Protein AF-A0A2T8HS91-F1 (afdb_monomer_lite)

Foldseek 3Di:
DVLLVLCVLLLVLLLVLLLCLQLVLCCVVQHFPSLPGPVSCVLVDDVLNVQSVVQVVVCCVPPVDDGSVSSSVSRDSVSSLCCLDPSNCVPGCVVVCVSFVQQPPPQDSVNLNVLSVLQVVSVVCSVVVHDCPPDPSVVNVVSSLNNSCRSPVPSSVVCVVVRCNVVVVVPDDDPDD

Sequence (177 aa):
MRVSAAFYPLLATTEVVLRNAVSDKIRAKHGKTWWENDAFHSVVGGKAKGMVLRARNKRAQEKGQVSHGCMVAELTFGFWANMLLAKYERHYWTPLVDAFPDIPASVTYLDLSAKCDRVTSLRNRIFHHEPMFKRNITKDYSDTLALVSWLSPDAALWIKPRLQIMAILRQRPRHHS

Organism: NCBI:txid2172121

pLDDT: mean 92.07, std 8.71, range [38.09, 98.0]

Structure (mmCIF, N/CA/C/O backbone):
data_AF-A0A2T8HS91-F1
#
_entry.id   AF-A0A2T8HS91-F1
#
loop_
_atom_site.group_PDB
_atom_site.id
_atom_site.type_symbol
_atom_site.label_atom_id
_atom_site.label_alt_id
_atom_site.label_comp_id
_atom_site.label_asym_id
_atom_site.label_entity_id
_atom_site.label_seq_id
_atom_site.pdbx_PDB_ins_code
_atom_site.Cartn_x
_atom_site.Cartn_y
_atom_site.Cartn_z
_atom_site.occupancy
_atom_site.B_iso_or_equiv
_atom_site.auth_seq_id
_atom_site.auth_comp_id
_atom_site.auth_asym_id
_atom_site.auth_atom_id
_atom_site.pdbx_PDB_model_num
ATOM 1 N N . MET A 1 1 ? 13.127 14.044 -16.446 1.00 65.94 1 MET A N 1
ATOM 2 C CA . MET A 1 1 ? 11.684 14.288 -16.220 1.00 65.94 1 MET A CA 1
ATOM 3 C C . MET A 1 1 ? 10.766 13.279 -16.921 1.00 65.94 1 MET A C 1
ATOM 5 O O . MET A 1 1 ? 9.964 12.681 -16.220 1.00 65.94 1 MET A O 1
ATOM 9 N N . ARG A 1 2 ? 10.899 12.997 -18.234 1.00 84.25 2 ARG A N 1
ATOM 10 C CA . ARG A 1 2 ? 9.992 12.062 -18.957 1.00 84.25 2 ARG A CA 1
ATOM 11 C C . ARG A 1 2 ? 9.875 10.654 -18.344 1.00 84.25 2 ARG A C 1
ATOM 13 O O . ARG A 1 2 ? 8.772 10.137 -18.242 1.00 84.25 2 ARG A O 1
ATOM 20 N N . VAL A 1 3 ? 10.985 10.054 -17.896 1.00 86.31 3 VAL A N 1
ATOM 21 C CA . VAL A 1 3 ? 10.964 8.724 -17.245 1.00 86.31 3 VAL A CA 1
ATOM 22 C C . VAL A 1 3 ? 10.186 8.760 -15.929 1.00 86.31 3 VAL A C 1
ATOM 24 O O . VAL A 1 3 ? 9.310 7.929 -15.740 1.00 86.31 3 VAL A O 1
ATOM 27 N N . SER A 1 4 ? 10.452 9.733 -15.051 1.00 90.06 4 SER A N 1
ATOM 28 C CA . SER A 1 4 ? 9.731 9.883 -13.779 1.00 90.06 4 SER A CA 1
ATOM 29 C C . SER A 1 4 ? 8.225 10.039 -14.000 1.00 90.06 4 SER A C 1
ATOM 31 O O . SER A 1 4 ? 7.438 9.377 -13.334 1.00 90.06 4 SER A O 1
ATOM 33 N N . ALA A 1 5 ? 7.830 10.844 -14.993 1.00 91.56 5 ALA A N 1
ATOM 34 C CA . ALA A 1 5 ? 6.425 11.050 -15.326 1.00 91.56 5 ALA A CA 1
ATOM 35 C C . ALA A 1 5 ? 5.721 9.762 -15.792 1.00 91.56 5 ALA A C 1
ATOM 37 O O . ALA A 1 5 ? 4.566 9.520 -15.452 1.00 91.56 5 ALA A O 1
ATOM 38 N N . ALA A 1 6 ? 6.432 8.894 -16.515 1.00 93.75 6 ALA A N 1
ATOM 39 C CA . ALA A 1 6 ? 5.885 7.633 -17.009 1.00 93.75 6 ALA A CA 1
ATOM 40 C C . ALA A 1 6 ? 5.532 6.630 -15.894 1.00 93.75 6 ALA A C 1
ATOM 42 O O . ALA A 1 6 ? 4.748 5.713 -16.133 1.00 93.75 6 ALA A O 1
ATOM 43 N N . PHE A 1 7 ? 6.087 6.795 -14.688 1.00 95.81 7 PHE A N 1
ATOM 44 C CA . PHE A 1 7 ? 5.774 5.949 -13.534 1.00 95.81 7 PHE A CA 1
ATOM 45 C C . PHE A 1 7 ? 4.493 6.350 -12.805 1.00 95.81 7 PHE A C 1
ATOM 47 O O . PHE A 1 7 ? 3.959 5.513 -12.080 1.00 95.81 7 PHE A O 1
ATOM 54 N N . TYR A 1 8 ? 3.976 7.573 -12.979 1.00 95.38 8 TYR A N 1
ATOM 55 C CA . TYR A 1 8 ? 2.810 8.033 -12.214 1.00 95.38 8 TYR A CA 1
ATOM 56 C C . TYR A 1 8 ? 1.598 7.095 -12.312 1.00 95.38 8 TYR A C 1
ATOM 58 O O . TYR A 1 8 ? 1.071 6.747 -11.257 1.00 95.38 8 TYR A O 1
ATOM 66 N N . PRO A 1 9 ? 1.182 6.602 -13.497 1.00 96.69 9 PRO A N 1
ATOM 67 C CA . PRO A 1 9 ? 0.040 5.690 -13.581 1.00 96.69 9 PRO A CA 1
ATOM 68 C C . PRO A 1 9 ? 0.275 4.373 -12.828 1.00 96.69 9 PRO A C 1
ATOM 70 O O . PRO A 1 9 ? -0.623 3.864 -12.157 1.00 96.69 9 PRO A O 1
ATOM 73 N N . LEU A 1 10 ? 1.498 3.837 -12.897 1.00 97.44 10 LEU A N 1
ATOM 74 C CA . LEU A 1 10 ? 1.861 2.596 -12.217 1.00 97.44 10 LEU A CA 1
ATOM 75 C C . LEU A 1 10 ? 1.909 2.781 -10.694 1.00 97.44 10 LEU A C 1
ATOM 77 O O . LEU A 1 10 ? 1.371 1.954 -9.961 1.00 97.44 10 LEU A O 1
ATOM 81 N N . LEU A 1 11 ? 2.503 3.875 -10.214 1.00 96.88 11 LEU A N 1
ATOM 82 C CA . LEU A 1 11 ? 2.575 4.190 -8.786 1.00 96.88 11 LEU A CA 1
ATOM 83 C C . LEU A 1 11 ? 1.196 4.499 -8.199 1.00 96.88 11 LEU A C 1
ATOM 85 O O . LEU A 1 11 ? 0.888 4.014 -7.116 1.00 96.88 11 LEU A O 1
ATOM 89 N N . ALA A 1 12 ? 0.350 5.235 -8.925 1.00 96.00 12 ALA A N 1
ATOM 90 C CA . ALA A 1 12 ? -1.023 5.505 -8.508 1.00 96.00 12 ALA A CA 1
ATOM 91 C C . ALA A 1 12 ? -1.841 4.209 -8.402 1.00 96.00 12 ALA A C 1
ATOM 93 O O . ALA A 1 12 ? -2.513 3.984 -7.398 1.00 96.00 12 ALA A O 1
ATOM 94 N N . THR A 1 13 ? -1.718 3.317 -9.392 1.00 97.56 13 THR A N 1
ATOM 95 C CA . THR A 1 13 ? -2.348 1.986 -9.344 1.00 97.56 13 THR A CA 1
ATOM 96 C C . THR A 1 13 ? -1.842 1.191 -8.142 1.00 97.56 13 THR A C 1
ATOM 98 O O . THR A 1 13 ? -2.644 0.652 -7.386 1.00 97.56 13 THR A O 1
ATOM 101 N N . THR A 1 14 ? -0.523 1.180 -7.922 1.00 97.12 14 THR A N 1
ATOM 102 C CA . THR A 1 14 ? 0.107 0.488 -6.785 1.00 97.12 14 THR A CA 1
ATOM 103 C C . THR A 1 14 ? -0.423 0.994 -5.447 1.00 97.12 14 THR A C 1
ATOM 105 O O . THR A 1 14 ? -0.718 0.205 -4.556 1.00 97.12 14 THR A O 1
ATOM 108 N N . GLU A 1 15 ? -0.571 2.308 -5.305 1.00 96.44 15 GLU A N 1
ATOM 109 C CA . GLU A 1 15 ? -1.087 2.934 -4.094 1.00 96.44 15 GLU A CA 1
ATOM 110 C C . GLU A 1 15 ? -2.530 2.515 -3.805 1.00 96.44 15 GLU A C 1
ATOM 112 O O . GLU A 1 15 ? -2.832 2.164 -2.666 1.00 96.44 15 GLU A O 1
ATOM 117 N N . VAL A 1 16 ? -3.395 2.479 -4.822 1.00 96.50 16 VAL A N 1
ATOM 118 C CA . VAL A 1 16 ? -4.794 2.047 -4.675 1.00 96.50 16 VAL A CA 1
ATOM 119 C C . VAL A 1 16 ? -4.887 0.571 -4.290 1.00 96.50 16 VAL A C 1
ATOM 121 O O . VAL A 1 16 ? -5.563 0.241 -3.315 1.00 96.50 16 VAL A O 1
ATOM 124 N N . VAL A 1 17 ? -4.195 -0.320 -5.008 1.00 96.50 17 VAL A N 1
ATOM 125 C CA . VAL A 1 17 ? -4.286 -1.767 -4.737 1.00 96.50 17 VAL A CA 1
ATOM 126 C C . VAL A 1 17 ? -3.694 -2.126 -3.376 1.00 96.50 17 VAL A C 1
ATOM 128 O O . VAL A 1 17 ? -4.284 -2.918 -2.649 1.00 96.50 17 VAL A O 1
ATOM 131 N N . LEU A 1 18 ? -2.586 -1.487 -2.979 1.00 95.94 18 LEU A N 1
ATOM 132 C CA . LEU A 1 18 ? -1.966 -1.689 -1.669 1.00 95.94 18 LEU A CA 1
ATOM 133 C C . LEU A 1 18 ? -2.893 -1.248 -0.536 1.00 95.94 18 LEU A C 1
ATOM 135 O O . LEU A 1 18 ? -3.102 -1.989 0.423 1.00 95.94 18 LEU A O 1
ATOM 139 N N . ARG A 1 19 ? -3.453 -0.040 -0.655 1.00 97.00 19 ARG A N 1
ATOM 140 C CA . ARG A 1 19 ? -4.410 0.523 0.301 1.00 97.00 19 ARG A CA 1
ATOM 141 C C . ARG A 1 19 ? -5.593 -0.413 0.508 1.00 97.00 19 ARG A C 1
ATOM 143 O O . ARG A 1 19 ? -5.892 -0.761 1.647 1.00 97.00 19 ARG A O 1
ATOM 150 N N . ASN A 1 20 ? -6.214 -0.856 -0.582 1.00 95.69 20 ASN A N 1
ATOM 151 C CA . ASN A 1 20 ? -7.377 -1.733 -0.528 1.00 95.69 20 ASN A CA 1
ATOM 152 C C . ASN A 1 20 ? -7.020 -3.083 0.098 1.00 95.69 20 ASN A C 1
ATOM 154 O O . ASN A 1 20 ? -7.586 -3.414 1.137 1.00 95.69 20 ASN A O 1
ATOM 158 N N . ALA A 1 21 ? -6.008 -3.781 -0.427 1.00 94.62 21 ALA A N 1
ATOM 159 C CA . ALA A 1 21 ? -5.609 -5.102 0.058 1.00 94.62 21 ALA A CA 1
ATOM 160 C C . ALA A 1 21 ? -5.285 -5.103 1.561 1.00 94.62 21 ALA A C 1
ATOM 162 O O . ALA A 1 21 ? -5.772 -5.946 2.316 1.00 94.62 21 ALA A O 1
ATOM 163 N N . VAL A 1 22 ? -4.514 -4.113 2.026 1.00 95.94 22 VAL A N 1
ATOM 164 C CA . VAL A 1 22 ? -4.171 -4.003 3.448 1.00 95.94 22 VAL A CA 1
ATOM 165 C C . VAL A 1 22 ? -5.399 -3.648 4.286 1.00 95.94 22 VAL A C 1
ATOM 167 O O . VAL A 1 22 ? -5.639 -4.249 5.336 1.00 95.94 22 VAL A O 1
ATOM 170 N N . SER A 1 23 ? -6.188 -2.670 3.840 1.00 96.94 23 SER A N 1
ATOM 171 C CA . SER A 1 23 ? -7.350 -2.199 4.591 1.00 96.94 23 SER A CA 1
ATOM 172 C C . SER A 1 23 ? -8.458 -3.244 4.705 1.00 96.94 23 SER A C 1
ATOM 174 O O . SER A 1 23 ? -9.104 -3.314 5.751 1.00 96.94 23 SER A O 1
ATOM 176 N N . ASP A 1 24 ? -8.649 -4.086 3.690 1.00 95.25 24 ASP A N 1
ATOM 177 C CA . ASP A 1 24 ? -9.632 -5.163 3.706 1.00 95.25 24 ASP A CA 1
ATOM 178 C C . ASP A 1 24 ? -9.262 -6.221 4.747 1.00 95.25 24 ASP A C 1
ATOM 180 O O . ASP A 1 24 ? -10.127 -6.645 5.515 1.00 95.25 24 ASP A O 1
ATOM 184 N N . LYS A 1 25 ? -7.975 -6.575 4.867 1.00 95.50 25 LYS A N 1
ATOM 185 C CA . LYS A 1 25 ? -7.497 -7.503 5.906 1.00 95.50 25 LYS A CA 1
ATOM 186 C C . LYS A 1 25 ? -7.624 -6.919 7.311 1.00 95.50 25 LYS A C 1
ATOM 188 O O . LYS A 1 25 ? -8.080 -7.609 8.224 1.00 95.50 25 LYS A O 1
ATOM 193 N N . ILE A 1 26 ? -7.306 -5.636 7.489 1.00 96.94 26 ILE A N 1
ATOM 194 C CA . ILE A 1 26 ? -7.521 -4.938 8.767 1.00 96.94 26 ILE A CA 1
ATOM 195 C C . ILE A 1 26 ? -9.015 -4.907 9.116 1.00 96.94 26 ILE A C 1
ATOM 197 O O . ILE A 1 26 ? -9.381 -5.239 10.242 1.00 96.94 26 ILE A O 1
ATOM 201 N N . ARG A 1 27 ? -9.886 -4.557 8.160 1.00 97.25 27 ARG A N 1
ATOM 202 C CA . ARG A 1 27 ? -11.344 -4.500 8.354 1.00 97.25 27 ARG A CA 1
ATOM 203 C C . ARG A 1 27 ? -11.932 -5.874 8.664 1.00 97.25 27 ARG A C 1
ATOM 205 O O . ARG A 1 27 ? -12.800 -5.968 9.524 1.00 97.25 27 ARG A O 1
ATOM 212 N N . ALA A 1 28 ? -11.471 -6.924 7.989 1.00 95.75 28 ALA A N 1
ATOM 213 C CA . ALA A 1 28 ? -11.925 -8.290 8.234 1.00 95.75 28 ALA A CA 1
ATOM 214 C C . ALA A 1 28 ? -11.607 -8.745 9.667 1.00 95.75 28 ALA A C 1
ATOM 216 O O . ALA A 1 28 ? -12.443 -9.374 10.307 1.00 95.75 28 ALA A O 1
ATOM 217 N N . LYS A 1 29 ? -10.429 -8.380 10.189 1.00 96.31 29 LYS A N 1
ATOM 218 C CA . LYS A 1 29 ? -9.993 -8.766 11.537 1.00 96.31 29 LYS A CA 1
ATOM 219 C C . LYS A 1 29 ? -10.575 -7.896 12.655 1.00 96.31 29 LYS A C 1
ATOM 221 O O . LYS A 1 29 ? -10.899 -8.412 13.717 1.00 96.31 29 LYS A O 1
ATOM 226 N N . HIS A 1 30 ? -10.677 -6.586 12.435 1.00 97.62 30 HIS A N 1
ATOM 227 C CA . HIS A 1 30 ? -10.983 -5.604 13.489 1.00 97.62 30 HIS A CA 1
ATOM 228 C C . HIS A 1 30 ? -12.359 -4.944 13.353 1.00 97.62 30 HIS A C 1
ATOM 230 O O . HIS A 1 30 ? -12.739 -4.120 14.186 1.00 97.62 30 HIS A O 1
ATOM 236 N N . GLY A 1 31 ? -13.116 -5.305 12.317 1.00 97.19 31 GLY A N 1
ATOM 237 C CA . GLY A 1 31 ? -14.470 -4.826 12.072 1.00 97.19 31 GLY A CA 1
ATOM 238 C C . GLY A 1 31 ? -14.554 -3.576 11.192 1.00 97.19 31 GLY A C 1
ATOM 239 O O . GLY A 1 31 ? -13.563 -3.004 10.729 1.00 97.19 31 GLY A O 1
ATOM 240 N N . LYS A 1 32 ? -15.797 -3.144 10.940 1.00 95.75 32 LYS A N 1
ATOM 241 C CA . LYS A 1 32 ? -16.121 -2.040 10.015 1.00 95.75 32 LYS A CA 1
ATOM 242 C C . LYS A 1 32 ? -15.504 -0.703 10.437 1.00 95.75 32 LYS A C 1
ATOM 244 O O . LYS A 1 32 ? -15.130 0.071 9.562 1.00 95.75 32 LYS A O 1
ATOM 249 N N . THR A 1 33 ? -15.363 -0.478 11.742 1.00 96.12 33 THR A N 1
ATOM 250 C CA . THR A 1 33 ? -14.805 0.728 12.374 1.00 96.12 33 THR A CA 1
ATOM 251 C C . THR A 1 33 ? -13.429 0.460 12.988 1.00 96.12 33 THR A C 1
ATOM 253 O O . THR A 1 33 ? -13.110 0.937 14.071 1.00 96.12 33 THR A O 1
ATOM 256 N N . TRP A 1 34 ? -12.579 -0.309 12.298 1.00 97.62 34 TRP A N 1
ATOM 257 C CA . TRP A 1 34 ? -11.243 -0.714 12.769 1.00 97.62 34 TRP A CA 1
ATOM 258 C C . TRP A 1 34 ? -10.367 0.434 13.310 1.00 97.62 34 TRP A C 1
ATOM 260 O O . TRP A 1 34 ? -9.490 0.208 14.137 1.00 97.62 34 TRP A O 1
ATOM 270 N N . TRP A 1 35 ? -10.595 1.674 12.873 1.00 96.81 35 TRP A N 1
ATOM 271 C CA . TRP A 1 35 ? -9.884 2.861 13.355 1.00 96.81 35 TRP A CA 1
ATOM 272 C C . TRP A 1 35 ? -10.207 3.241 14.807 1.00 96.81 35 TRP A C 1
ATOM 274 O O . TRP A 1 35 ? -9.450 3.999 15.408 1.00 96.81 35 TRP A O 1
ATOM 284 N N . GLU A 1 36 ? -11.295 2.717 15.366 1.00 95.94 36 GLU A N 1
ATOM 285 C CA . GLU A 1 36 ? -11.727 2.850 16.764 1.00 95.94 36 GLU A CA 1
ATOM 286 C C . GLU A 1 36 ? -11.473 1.563 17.573 1.00 95.94 36 GLU A C 1
ATOM 288 O O . GLU A 1 36 ? -11.789 1.512 18.755 1.00 95.94 36 GLU A O 1
ATOM 293 N N . ASN A 1 37 ? -10.887 0.526 16.967 1.00 98.00 37 ASN A N 1
ATOM 294 C CA . ASN A 1 37 ? -10.677 -0.764 17.618 1.00 98.00 37 ASN A CA 1
ATOM 295 C C . ASN A 1 37 ? -9.388 -0.778 18.470 1.00 98.00 37 ASN A C 1
ATOM 297 O O . ASN A 1 37 ? -8.284 -0.577 17.954 1.00 98.00 37 ASN A O 1
ATOM 301 N N . ASP A 1 38 ? -9.515 -1.088 19.763 1.00 97.38 38 ASP A N 1
ATOM 302 C CA . ASP A 1 38 ? -8.383 -1.122 20.699 1.00 97.38 38 ASP A CA 1
ATOM 303 C C . ASP A 1 38 ? -7.366 -2.233 20.398 1.00 97.38 38 ASP A C 1
ATOM 305 O O . ASP A 1 38 ? -6.158 -2.024 20.543 1.00 97.38 38 ASP A O 1
ATOM 309 N N . ALA A 1 39 ? -7.813 -3.399 19.921 1.00 97.25 39 ALA A N 1
ATOM 310 C CA . ALA A 1 39 ? -6.912 -4.479 19.521 1.00 97.25 39 ALA A CA 1
ATOM 311 C C . ALA A 1 39 ? -6.071 -4.068 18.303 1.00 97.25 39 ALA A C 1
ATOM 313 O O . ALA A 1 39 ? -4.863 -4.316 18.269 1.00 97.25 39 ALA A O 1
ATOM 314 N N . PHE A 1 40 ? -6.670 -3.370 17.334 1.00 97.62 40 PHE A N 1
ATOM 315 C CA . PHE A 1 40 ? -5.930 -2.770 16.226 1.00 97.62 40 PHE A CA 1
ATOM 316 C C . PHE A 1 40 ? -4.901 -1.751 16.730 1.00 97.62 40 PHE A C 1
ATOM 318 O O . PHE A 1 40 ? -3.731 -1.819 16.346 1.00 97.62 40 PHE A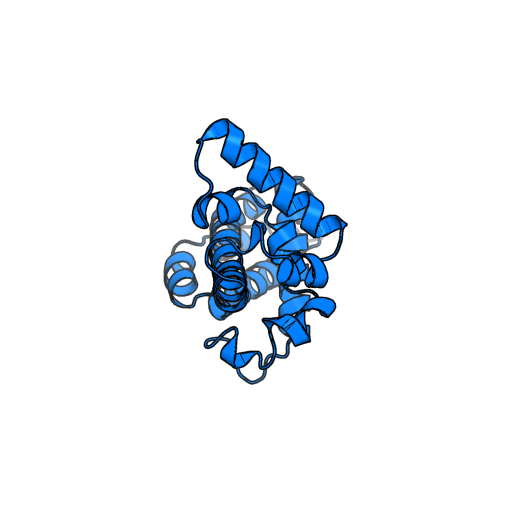 O 1
ATOM 325 N N . HIS A 1 41 ? -5.304 -0.837 17.619 1.00 97.50 41 HIS A N 1
ATOM 326 C CA . HIS A 1 41 ? -4.414 0.174 18.204 1.00 97.50 41 HIS A CA 1
ATOM 327 C C . HIS A 1 41 ? -3.227 -0.433 18.948 1.00 97.50 41 HIS A C 1
ATOM 329 O O . HIS A 1 41 ? -2.109 0.068 18.807 1.00 97.50 41 HIS A O 1
ATOM 335 N N . SER A 1 42 ? -3.467 -1.504 19.703 1.00 96.38 42 SER A N 1
ATOM 336 C CA . SER A 1 42 ? -2.433 -2.249 20.420 1.00 96.38 42 SER A CA 1
ATOM 337 C C . SER A 1 42 ? -1.400 -2.832 19.453 1.00 96.38 42 SER A C 1
ATOM 339 O O . SER A 1 42 ? -0.200 -2.622 19.624 1.00 96.38 42 SER A O 1
ATOM 341 N N . VAL A 1 43 ? -1.857 -3.452 18.357 1.00 95.88 43 VAL A N 1
ATOM 342 C CA . VAL A 1 43 ? -0.968 -4.023 17.332 1.00 95.88 43 VAL A CA 1
ATOM 343 C C . VAL A 1 43 ? -0.137 -2.946 16.631 1.00 95.88 43 VAL A C 1
ATOM 345 O O . VAL A 1 43 ? 1.057 -3.136 16.402 1.00 95.88 43 VAL A O 1
ATOM 348 N N . VAL A 1 44 ? -0.736 -1.812 16.249 1.00 95.31 44 VAL A N 1
ATOM 349 C CA . VAL A 1 44 ? -0.020 -0.804 15.446 1.00 95.31 44 VAL A CA 1
ATOM 350 C C . VAL A 1 44 ? 0.881 0.122 16.267 1.00 95.31 44 VAL A C 1
ATOM 352 O O . VAL A 1 44 ? 1.836 0.681 15.717 1.00 95.31 44 VAL A O 1
ATOM 355 N N . GLY A 1 45 ? 0.619 0.253 17.569 1.00 95.12 45 GLY A N 1
ATOM 356 C CA . GLY A 1 45 ? 1.381 1.081 18.498 1.00 95.12 45 GLY A CA 1
ATOM 357 C C . GLY A 1 45 ? 1.098 2.584 18.373 1.00 95.12 45 GLY A C 1
ATOM 358 O O . GLY A 1 45 ? 0.450 3.061 17.437 1.00 95.12 45 GLY A O 1
ATOM 359 N N . GLY A 1 46 ? 1.619 3.363 19.329 1.00 95.69 46 GLY A N 1
ATOM 360 C CA . GLY A 1 46 ? 1.238 4.768 19.540 1.00 95.69 46 GLY A CA 1
ATOM 361 C C . GLY A 1 46 ? 1.396 5.680 18.317 1.00 95.69 46 GLY A C 1
ATOM 362 O O . GLY A 1 46 ? 0.490 6.451 18.001 1.00 95.69 46 GLY A O 1
ATOM 363 N N . LYS A 1 47 ? 2.503 5.559 17.569 1.00 94.94 47 LYS A N 1
ATOM 364 C CA . LYS A 1 47 ? 2.747 6.391 16.374 1.00 94.94 47 LYS A CA 1
ATOM 365 C C . LYS A 1 47 ? 1.695 6.154 15.286 1.00 94.94 47 LYS A C 1
ATOM 367 O O . LYS A 1 47 ? 1.168 7.111 14.721 1.00 94.94 47 LYS A O 1
ATOM 372 N N . ALA A 1 48 ? 1.385 4.892 14.990 1.00 95.31 48 ALA A N 1
ATOM 373 C CA . ALA A 1 48 ? 0.402 4.541 13.971 1.00 95.31 48 ALA A CA 1
ATOM 374 C C . ALA A 1 48 ? -1.031 4.820 14.437 1.00 95.31 48 ALA A C 1
ATOM 376 O O . ALA A 1 48 ? -1.801 5.402 13.674 1.00 95.31 48 ALA A O 1
ATOM 377 N N . LYS A 1 49 ? -1.346 4.541 15.709 1.00 97.38 49 LYS A N 1
ATOM 378 C CA . LYS A 1 49 ? -2.602 4.957 16.349 1.00 97.38 49 LYS A CA 1
ATOM 379 C C . LYS A 1 49 ? -2.832 6.461 16.187 1.00 97.38 49 LYS A C 1
ATOM 381 O O . LYS A 1 49 ? -3.892 6.872 15.727 1.00 97.38 49 LYS A O 1
ATOM 386 N N . GLY A 1 50 ? -1.827 7.287 16.482 1.00 97.81 50 GLY A N 1
ATOM 387 C CA . GLY A 1 50 ? -1.922 8.741 16.331 1.00 97.81 50 GLY A CA 1
ATOM 388 C C . GLY A 1 50 ? -2.186 9.192 14.890 1.00 97.81 50 GLY A C 1
ATOM 389 O O . GLY A 1 50 ? -2.926 10.148 14.669 1.00 97.81 50 GLY A O 1
ATOM 390 N N . MET A 1 51 ? -1.631 8.505 13.885 1.00 97.94 51 MET A N 1
ATOM 391 C CA . MET A 1 51 ? -1.955 8.778 12.475 1.00 97.94 51 MET A CA 1
ATOM 392 C C . MET A 1 51 ? -3.417 8.449 12.152 1.00 97.94 51 MET A C 1
ATOM 394 O O . MET A 1 51 ? -4.102 9.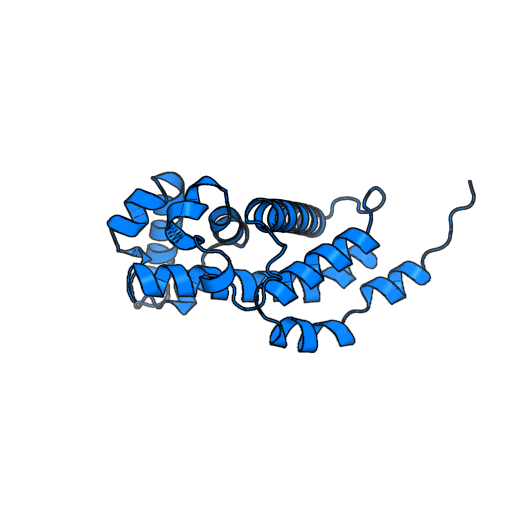264 11.538 1.00 97.94 51 MET A O 1
ATOM 398 N N . VAL A 1 52 ? -3.903 7.299 12.618 1.00 97.88 52 VAL A N 1
ATOM 399 C CA . VAL A 1 52 ? -5.278 6.834 12.391 1.00 97.88 52 VAL A CA 1
ATOM 400 C C . VAL A 1 52 ? -6.297 7.753 13.062 1.00 97.88 52 VAL A C 1
ATOM 402 O O . VAL A 1 52 ? -7.237 8.199 12.410 1.00 97.88 52 VAL A O 1
ATOM 405 N N . LEU A 1 53 ? -6.087 8.117 14.329 1.00 97.62 53 LEU A N 1
ATOM 406 C CA . LEU A 1 53 ? -7.007 8.998 15.052 1.00 97.62 53 LEU A CA 1
ATOM 407 C C . LEU A 1 53 ? -7.041 10.416 14.468 1.00 97.62 53 LEU A C 1
ATOM 409 O O . LEU A 1 53 ? -8.112 11.013 14.378 1.00 97.62 53 LEU A O 1
ATOM 413 N N . ARG A 1 54 ? -5.901 10.945 14.001 1.00 97.38 54 ARG A N 1
ATOM 414 C CA . ARG A 1 54 ? -5.873 12.237 13.293 1.00 97.38 54 ARG A CA 1
ATOM 415 C C . ARG A 1 54 ? -6.658 12.189 11.984 1.00 97.38 54 ARG A C 1
ATOM 417 O O . ARG A 1 54 ? -7.460 13.086 11.742 1.00 97.38 54 ARG A O 1
ATOM 424 N N . ALA A 1 55 ? -6.474 11.137 11.183 1.00 96.62 55 ALA A N 1
ATOM 425 C CA . ALA A 1 55 ? -7.237 10.934 9.951 1.00 96.62 55 ALA A CA 1
ATOM 426 C C . ALA A 1 55 ? -8.748 10.853 10.230 1.00 96.62 55 ALA A C 1
ATOM 428 O O . ALA A 1 55 ? -9.541 11.535 9.582 1.00 96.62 55 ALA A O 1
ATOM 429 N N . ARG A 1 56 ? -9.138 10.089 11.257 1.00 96.44 56 ARG A N 1
ATOM 430 C CA . ARG A 1 56 ? -10.528 9.964 11.711 1.00 96.44 56 ARG A CA 1
ATOM 431 C C . ARG A 1 56 ? -11.112 11.313 12.120 1.00 96.44 56 ARG A C 1
ATOM 433 O O . ARG A 1 56 ? -12.183 11.673 11.644 1.00 96.44 56 ARG A O 1
ATOM 440 N N . ASN A 1 57 ? -10.422 12.065 12.977 1.00 96.00 57 ASN A N 1
ATOM 441 C CA . ASN A 1 57 ? -10.919 13.345 13.487 1.00 96.00 57 ASN A CA 1
ATOM 442 C C . ASN A 1 57 ? -11.072 14.386 12.379 1.00 96.00 57 ASN A C 1
ATOM 444 O O . ASN A 1 57 ? -12.096 15.061 12.324 1.00 96.00 57 ASN A O 1
ATOM 448 N N . LYS A 1 58 ? -10.112 14.452 11.452 1.00 94.38 58 LYS A N 1
ATOM 449 C CA . LYS A 1 58 ? -10.222 15.309 10.269 1.00 94.38 58 LYS A CA 1
ATOM 450 C C . LYS A 1 58 ? -11.461 14.961 9.439 1.00 94.38 58 LYS A C 1
ATOM 452 O O . LYS A 1 58 ? -12.241 15.841 9.095 1.00 94.38 58 LYS A O 1
ATOM 457 N N . ARG A 1 59 ? -11.697 13.673 9.165 1.00 93.50 59 ARG A N 1
ATOM 458 C CA . ARG A 1 59 ? -12.878 13.239 8.398 1.00 93.50 59 ARG A CA 1
ATOM 459 C C . ARG A 1 59 ? -14.196 13.473 9.127 1.00 93.50 59 ARG A C 1
ATOM 461 O O . ARG A 1 59 ? -15.170 13.851 8.481 1.00 93.50 59 ARG A O 1
ATOM 468 N N . ALA A 1 60 ? -14.223 13.298 10.445 1.00 92.62 60 ALA A N 1
ATOM 469 C CA . ALA A 1 60 ? -15.392 13.608 11.259 1.00 92.62 60 ALA A CA 1
ATOM 470 C C . ALA A 1 60 ? -15.749 15.105 11.187 1.00 92.62 60 ALA A C 1
ATOM 472 O O . ALA A 1 60 ? -16.920 15.433 11.030 1.00 92.62 60 ALA A O 1
ATOM 473 N N . GLN A 1 61 ? -14.749 15.994 11.225 1.00 92.19 61 GLN A N 1
ATOM 474 C CA . GLN A 1 61 ? -14.947 17.443 11.094 1.00 92.19 61 GLN A CA 1
ATOM 475 C C . GLN A 1 61 ? -15.423 17.855 9.694 1.00 92.19 61 GLN A C 1
ATOM 477 O O . GLN A 1 61 ? -16.297 18.704 9.576 1.00 92.19 61 GLN A O 1
ATOM 482 N N . GLU A 1 62 ? -14.874 17.255 8.634 1.00 89.50 62 GLU A N 1
ATOM 483 C CA . GLU A 1 62 ? -15.206 17.627 7.250 1.00 89.50 62 GLU A CA 1
ATOM 484 C C . GLU A 1 62 ? -16.565 17.093 6.773 1.00 89.50 62 GLU A C 1
ATOM 486 O O . GLU A 1 62 ? -17.227 17.743 5.967 1.00 89.50 62 GLU A O 1
ATOM 491 N N . LYS A 1 63 ? -16.954 15.878 7.184 1.00 79.44 63 LYS A N 1
ATOM 492 C CA . LYS A 1 63 ? -18.072 15.139 6.562 1.00 79.44 63 LYS A CA 1
ATOM 493 C C . LYS A 1 63 ? -19.131 14.630 7.537 1.00 79.44 63 LYS A C 1
ATOM 495 O O . LYS A 1 63 ? -20.098 14.016 7.094 1.00 79.44 63 LYS A O 1
ATOM 500 N N . GLY A 1 64 ? -18.946 14.800 8.847 1.00 78.81 64 GLY A N 1
ATOM 501 C CA . GLY A 1 64 ? -19.864 14.320 9.891 1.00 78.81 64 GLY A CA 1
ATOM 502 C C . GLY A 1 64 ? -19.908 12.796 10.079 1.00 78.81 64 GLY A C 1
ATOM 503 O O . GLY A 1 64 ? -20.170 12.329 11.183 1.00 78.81 64 GLY A O 1
ATOM 504 N N . GLN A 1 65 ? -19.600 12.003 9.046 1.00 83.88 65 GLN A N 1
ATOM 505 C CA . GLN A 1 65 ? -19.528 10.542 9.109 1.00 83.88 65 GLN A CA 1
ATOM 506 C C . GLN A 1 65 ? -18.195 10.016 8.571 1.00 83.88 65 GLN A C 1
ATOM 508 O O . GLN A 1 65 ? -17.727 10.402 7.496 1.00 83.88 65 GLN A O 1
ATOM 513 N N . VAL A 1 66 ? -17.592 9.086 9.316 1.00 93.88 66 VAL A N 1
ATOM 514 C CA . VAL A 1 66 ? -16.335 8.430 8.944 1.00 93.88 66 VAL A CA 1
ATOM 515 C C . VAL A 1 66 ? -16.645 7.058 8.359 1.00 93.88 66 VAL A C 1
ATOM 517 O O . VAL A 1 66 ? -17.133 6.170 9.052 1.00 93.88 66 VAL A O 1
ATOM 520 N N . SER A 1 67 ? -16.345 6.879 7.072 1.00 94.88 67 SER A N 1
ATOM 521 C CA . SER A 1 67 ? -16.462 5.589 6.392 1.00 94.88 67 SER A CA 1
ATOM 522 C C . SER A 1 67 ? -15.100 4.934 6.181 1.00 94.88 67 SER A C 1
ATOM 524 O O . SER A 1 67 ? -14.063 5.603 6.143 1.00 94.88 67 SER A O 1
ATOM 526 N N . HIS A 1 68 ? -15.108 3.617 5.965 1.00 95.69 68 HIS A N 1
ATOM 527 C CA . HIS A 1 68 ? -13.905 2.856 5.634 1.00 95.69 68 HIS A CA 1
ATOM 528 C C . HIS A 1 68 ? -13.156 3.460 4.438 1.00 95.69 68 HIS A C 1
ATOM 530 O O . HIS A 1 68 ? -11.968 3.745 4.548 1.00 95.69 68 HIS A O 1
ATOM 536 N N . GLY A 1 69 ? -13.857 3.749 3.336 1.00 94.75 69 GLY A N 1
ATOM 537 C CA . GLY A 1 69 ? -13.243 4.368 2.159 1.00 94.75 69 GLY A CA 1
ATOM 538 C C . GLY A 1 69 ? -12.611 5.732 2.457 1.00 94.75 69 GLY A C 1
ATOM 539 O O . GLY A 1 69 ? -11.523 6.023 1.964 1.00 94.75 69 GLY A O 1
ATOM 540 N N . CYS A 1 70 ? -13.228 6.546 3.325 1.00 93.94 70 CYS A N 1
ATOM 541 C CA . CYS A 1 70 ? -12.643 7.827 3.736 1.00 93.94 70 CYS A CA 1
ATOM 542 C C . CYS A 1 70 ? -11.346 7.640 4.531 1.00 93.94 70 CYS A C 1
ATOM 544 O O . CYS A 1 70 ? -10.395 8.388 4.313 1.00 93.94 70 CYS A O 1
ATOM 546 N N . MET A 1 71 ? -11.285 6.641 5.415 1.00 97.19 71 MET A N 1
ATOM 547 C CA . MET A 1 71 ? -10.065 6.317 6.162 1.00 97.19 71 MET A CA 1
ATOM 548 C C . MET A 1 71 ? -8.953 5.804 5.244 1.00 97.19 71 MET A C 1
ATOM 550 O O . MET A 1 71 ? -7.805 6.230 5.368 1.00 97.19 71 MET A O 1
ATOM 554 N N . VAL A 1 72 ? -9.301 4.934 4.292 1.00 96.75 72 VAL A N 1
ATOM 555 C CA . VAL A 1 72 ? -8.371 4.392 3.289 1.00 96.75 72 VAL A CA 1
ATOM 556 C C . VAL A 1 72 ? -7.777 5.493 2.410 1.00 96.75 72 VAL A C 1
ATOM 558 O O . VAL A 1 72 ? -6.573 5.501 2.140 1.00 96.75 72 VAL A O 1
ATOM 561 N N . ALA A 1 73 ? -8.602 6.458 2.003 1.00 94.12 73 ALA A N 1
ATOM 562 C CA . ALA A 1 73 ? -8.167 7.605 1.217 1.00 94.12 73 ALA A CA 1
ATOM 563 C C . ALA A 1 73 ? -7.304 8.590 2.028 1.00 94.12 73 ALA A C 1
ATOM 565 O O . ALA A 1 73 ? -6.313 9.099 1.504 1.00 94.12 73 ALA A O 1
ATOM 566 N N . GLU A 1 74 ? -7.654 8.841 3.295 1.00 95.56 74 GLU A N 1
ATOM 567 C CA . GLU A 1 74 ? -6.980 9.837 4.138 1.00 95.56 74 GLU A CA 1
ATOM 568 C C . GLU A 1 74 ? -5.578 9.415 4.587 1.00 95.56 74 GLU A C 1
ATOM 570 O O . GLU A 1 74 ? -4.673 10.243 4.691 1.00 95.56 74 GLU A O 1
ATOM 575 N N . LEU A 1 75 ? -5.375 8.126 4.851 1.00 97.38 75 LEU A N 1
ATOM 576 C CA . LEU A 1 75 ? -4.075 7.619 5.274 1.00 97.38 75 LEU A CA 1
ATOM 577 C C . LEU A 1 75 ? -3.096 7.566 4.099 1.00 97.38 75 LEU A C 1
ATOM 579 O O . LEU A 1 75 ? -3.444 7.177 2.986 1.00 97.38 75 LEU A O 1
ATOM 583 N N . THR A 1 76 ? -1.850 7.959 4.353 1.00 95.00 76 THR A N 1
ATOM 584 C CA . THR A 1 76 ? -0.826 8.118 3.313 1.00 95.00 76 THR A CA 1
ATOM 585 C C . THR A 1 76 ? -0.327 6.776 2.786 1.00 95.00 76 THR A C 1
ATOM 587 O O . THR A 1 76 ? -0.344 5.777 3.500 1.00 95.00 76 THR A O 1
ATOM 590 N N . PHE A 1 77 ? 0.229 6.754 1.571 1.00 92.38 77 PHE A N 1
ATOM 591 C CA . PHE A 1 77 ? 0.925 5.575 1.040 1.00 92.38 77 PHE A CA 1
ATOM 592 C C . PHE A 1 77 ? 1.923 4.973 2.042 1.00 92.38 77 PHE A C 1
ATOM 594 O O . PHE A 1 77 ? 1.928 3.767 2.257 1.00 92.38 77 PHE A O 1
ATOM 601 N N . GLY A 1 78 ? 2.722 5.816 2.706 1.00 93.25 78 GLY A N 1
ATOM 602 C CA . GLY A 1 78 ? 3.706 5.364 3.690 1.00 93.25 78 GLY A CA 1
ATOM 603 C C . GLY A 1 78 ? 3.083 4.657 4.896 1.00 93.25 78 GLY A C 1
ATOM 604 O O . GLY A 1 78 ? 3.684 3.728 5.423 1.00 93.25 78 GLY A O 1
ATOM 605 N N . PHE A 1 79 ? 1.874 5.041 5.320 1.00 96.25 79 PHE A N 1
ATOM 606 C CA . PHE A 1 79 ? 1.143 4.297 6.349 1.00 96.25 79 PHE A CA 1
ATOM 607 C C . PHE A 1 79 ? 0.839 2.869 5.880 1.00 96.25 79 PHE A C 1
ATOM 609 O O . PHE A 1 79 ? 1.156 1.916 6.586 1.00 96.25 79 PHE A O 1
ATOM 616 N N . TRP A 1 80 ? 0.281 2.725 4.677 1.00 96.75 80 TRP A N 1
ATOM 617 C CA . TRP A 1 80 ? -0.116 1.427 4.126 1.00 96.75 80 TRP A CA 1
ATOM 618 C C . TRP A 1 80 ? 1.081 0.537 3.796 1.00 96.75 80 TRP A C 1
ATOM 620 O O . TRP A 1 80 ? 1.066 -0.644 4.128 1.00 96.75 80 TRP A O 1
ATOM 630 N N . ALA A 1 81 ? 2.153 1.106 3.243 1.00 93.50 81 ALA A N 1
ATOM 631 C CA . ALA A 1 81 ? 3.410 0.398 3.018 1.00 93.50 81 ALA A CA 1
ATOM 632 C C . ALA A 1 81 ? 4.016 -0.110 4.336 1.00 93.50 81 ALA A C 1
ATOM 634 O O . ALA A 1 81 ? 4.431 -1.263 4.420 1.00 93.50 81 ALA A O 1
ATOM 635 N N . ASN A 1 82 ? 3.980 0.702 5.400 1.00 92.69 82 ASN A N 1
ATOM 636 C CA . ASN A 1 82 ? 4.478 0.295 6.715 1.00 92.69 82 ASN A CA 1
ATOM 637 C C . ASN A 1 82 ? 3.700 -0.879 7.324 1.00 92.69 82 ASN A C 1
ATOM 639 O O . ASN A 1 82 ? 4.258 -1.601 8.148 1.00 92.69 82 ASN A O 1
ATOM 643 N N . MET A 1 83 ? 2.434 -1.086 6.949 1.00 95.12 83 MET A N 1
ATOM 644 C CA . MET A 1 83 ? 1.665 -2.241 7.419 1.00 95.12 83 MET A CA 1
ATOM 645 C C . MET A 1 83 ? 2.209 -3.574 6.882 1.00 95.12 83 MET A C 1
ATOM 647 O O . MET A 1 83 ? 1.897 -4.609 7.460 1.00 95.12 83 MET A O 1
ATOM 651 N N . LEU A 1 84 ? 3.069 -3.555 5.856 1.00 90.94 84 LEU A N 1
ATOM 652 C CA . LEU A 1 84 ? 3.788 -4.721 5.326 1.00 90.94 84 LEU A CA 1
ATOM 653 C C . LEU A 1 84 ? 5.186 -4.923 5.947 1.00 90.94 84 LEU A C 1
ATOM 655 O O . LEU A 1 84 ? 5.981 -5.706 5.437 1.00 90.94 84 LEU A O 1
ATOM 659 N N . LEU A 1 85 ? 5.521 -4.242 7.049 1.00 85.62 85 LEU A N 1
ATOM 660 C CA . LEU A 1 85 ? 6.772 -4.489 7.784 1.00 85.62 85 LEU A CA 1
ATOM 661 C C . LEU A 1 85 ? 6.715 -5.802 8.577 1.00 85.62 85 LEU A C 1
ATOM 663 O O . LEU A 1 85 ? 5.661 -6.159 9.096 1.00 85.62 85 LEU A O 1
ATOM 667 N N . ALA A 1 86 ? 7.852 -6.484 8.754 1.00 85.12 86 ALA A N 1
ATOM 668 C CA . ALA A 1 86 ? 7.971 -7.782 9.454 1.00 85.12 86 ALA A CA 1
ATOM 669 C C . ALA A 1 86 ? 7.242 -7.867 10.804 1.00 85.12 86 ALA A C 1
ATOM 671 O O . ALA A 1 86 ? 6.626 -8.879 11.122 1.00 85.12 86 ALA A O 1
ATOM 672 N N . LYS A 1 87 ? 7.203 -6.775 11.573 1.00 88.25 87 LYS A N 1
ATOM 673 C CA . LYS A 1 87 ? 6.471 -6.723 12.850 1.00 88.25 87 LYS A CA 1
ATOM 674 C C . LYS A 1 87 ? 4.962 -7.001 12.740 1.00 88.25 87 LYS A C 1
ATOM 676 O O . LYS A 1 87 ? 4.335 -7.308 13.746 1.00 88.25 87 LYS A O 1
ATOM 681 N N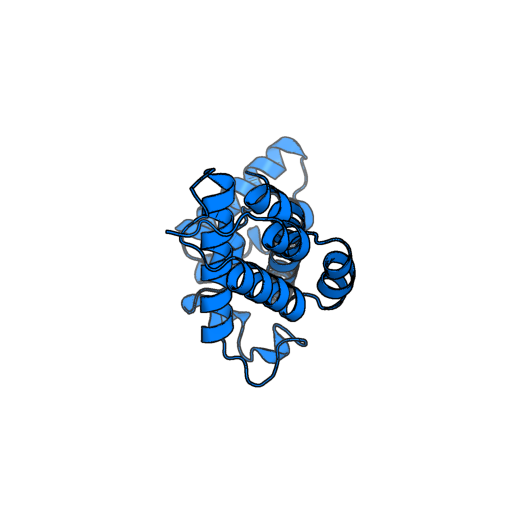 . TYR A 1 88 ? 4.373 -6.878 11.553 1.00 91.75 88 TYR A N 1
ATOM 682 C CA . TYR A 1 88 ? 2.949 -7.110 11.300 1.00 91.75 88 TYR A CA 1
ATOM 683 C C . TYR A 1 88 ? 2.656 -8.475 10.664 1.00 91.75 88 TYR A C 1
ATOM 685 O O . TYR A 1 88 ? 1.493 -8.871 10.606 1.00 91.75 88 TYR A O 1
ATOM 693 N N . GLU A 1 89 ? 3.690 -9.218 10.257 1.00 91.31 89 GLU A N 1
ATOM 694 C CA . GLU A 1 89 ? 3.592 -10.521 9.588 1.00 91.31 89 GLU A CA 1
ATOM 695 C C . GLU A 1 89 ? 2.707 -11.508 10.344 1.00 91.31 89 GLU A C 1
ATOM 697 O O . GLU A 1 89 ? 1.680 -11.947 9.827 1.00 91.31 89 GLU A O 1
ATOM 702 N N . ARG A 1 90 ? 3.042 -11.782 11.607 1.00 92.19 90 ARG A N 1
ATOM 703 C CA . ARG A 1 90 ? 2.285 -12.723 12.449 1.00 92.19 90 ARG A CA 1
ATOM 704 C C . ARG A 1 90 ? 0.868 -12.245 12.764 1.00 92.19 90 ARG A C 1
ATOM 706 O O . ARG A 1 90 ? 0.018 -13.044 13.141 1.00 92.19 90 ARG A O 1
ATOM 713 N N . HIS A 1 91 ? 0.606 -10.944 12.646 1.00 93.00 91 HIS A N 1
ATOM 714 C CA . HIS A 1 91 ? -0.700 -10.375 12.966 1.00 93.00 91 HIS A CA 1
ATOM 715 C C . HIS A 1 91 ? -1.667 -10.395 11.783 1.00 93.00 91 HIS A C 1
ATOM 717 O O . HIS A 1 91 ? -2.869 -10.516 12.024 1.00 93.00 91 HIS A O 1
ATOM 723 N N . TYR A 1 92 ? -1.183 -10.251 10.548 1.00 92.75 92 TYR A N 1
ATOM 724 C CA . TYR A 1 92 ? -2.051 -10.045 9.382 1.00 92.75 92 TYR A CA 1
ATOM 725 C C . TYR A 1 92 ? -1.708 -10.902 8.165 1.00 92.75 92 TYR A C 1
ATOM 727 O O . TYR A 1 92 ? -2.585 -11.127 7.335 1.00 92.75 92 TYR A O 1
ATOM 735 N N . TRP A 1 93 ? -0.463 -11.358 8.039 1.00 93.31 93 TRP A N 1
ATOM 736 C CA . TRP A 1 93 ? 0.079 -11.850 6.771 1.00 93.31 93 TRP A CA 1
ATOM 737 C C . TRP A 1 93 ? 0.501 -13.321 6.818 1.00 93.31 93 TRP A C 1
ATOM 739 O O . TRP A 1 93 ? 1.093 -13.802 5.862 1.00 93.31 93 TRP A O 1
ATOM 749 N N . THR A 1 94 ? 0.228 -14.034 7.916 1.00 90.50 94 THR A N 1
ATOM 750 C CA . THR A 1 94 ? 0.532 -15.466 8.056 1.00 90.50 94 THR A CA 1
ATOM 751 C C . THR A 1 94 ? -0.755 -16.303 8.015 1.00 90.50 94 THR A C 1
ATOM 753 O O . THR A 1 94 ? -1.622 -16.061 8.858 1.00 90.50 94 THR A O 1
ATOM 756 N N . PRO A 1 95 ? -0.863 -17.302 7.113 1.00 89.00 95 PRO A N 1
ATOM 757 C CA . PRO A 1 95 ? 0.053 -17.587 6.003 1.00 89.00 95 PRO A CA 1
ATOM 758 C C . PRO A 1 95 ? -0.113 -16.577 4.849 1.00 89.00 95 PRO A C 1
ATOM 760 O O . PRO A 1 95 ? -1.191 -16.026 4.625 1.00 89.00 95 PRO A O 1
ATOM 763 N N . LEU A 1 96 ? 0.968 -16.333 4.099 1.00 89.06 96 LEU A N 1
ATOM 764 C CA . LEU A 1 96 ? 1.008 -15.260 3.094 1.00 89.06 96 LEU A CA 1
ATOM 765 C C . LEU A 1 96 ? 0.035 -15.479 1.935 1.00 89.06 96 LEU A C 1
ATOM 767 O O . LEU A 1 96 ? -0.559 -14.524 1.442 1.00 89.06 96 LEU A O 1
ATOM 771 N N . VAL A 1 97 ? -0.153 -16.737 1.547 1.00 89.50 97 VAL A N 1
ATOM 772 C CA . VAL A 1 97 ? -1.065 -17.150 0.475 1.00 89.50 97 VAL A CA 1
ATOM 773 C C . VAL A 1 97 ? -2.530 -16.852 0.804 1.00 89.50 97 VAL A C 1
ATOM 775 O O . VAL A 1 97 ? -3.287 -16.477 -0.082 1.00 89.50 97 VAL A O 1
ATOM 778 N N . ASP A 1 98 ? -2.926 -16.897 2.078 1.00 87.12 98 ASP A N 1
ATOM 779 C CA . ASP A 1 98 ? -4.289 -16.526 2.484 1.00 87.12 98 ASP A CA 1
ATOM 780 C C . ASP A 1 98 ? -4.465 -15.004 2.481 1.00 87.12 98 ASP A C 1
ATOM 782 O O . ASP A 1 98 ? -5.555 -14.467 2.241 1.00 87.12 98 ASP A O 1
ATOM 786 N N . ALA A 1 99 ? -3.388 -14.276 2.783 1.00 86.25 99 ALA A N 1
ATOM 787 C CA . ALA A 1 99 ? -3.377 -12.824 2.755 1.00 86.25 99 ALA A CA 1
ATOM 788 C C . ALA A 1 99 ? -3.421 -12.274 1.322 1.00 86.25 99 ALA A C 1
ATOM 790 O O . ALA A 1 99 ? -4.163 -11.323 1.068 1.00 86.25 99 ALA A O 1
ATOM 791 N N . PHE A 1 100 ? -2.676 -12.893 0.409 1.00 90.56 100 PHE A N 1
ATOM 792 C CA . PHE A 1 100 ? -2.536 -12.494 -0.988 1.00 90.56 100 PHE A CA 1
ATOM 793 C C . PHE A 1 100 ? -2.640 -13.738 -1.887 1.00 90.56 100 PHE A C 1
ATOM 795 O O . PHE A 1 100 ? -1.615 -14.337 -2.200 1.00 90.56 100 PHE A O 1
ATOM 802 N N . PRO A 1 101 ? -3.853 -14.136 -2.311 1.00 90.75 101 PRO A N 1
ATOM 803 C CA . PRO A 1 101 ? -4.074 -15.385 -3.054 1.00 90.75 101 PRO A CA 1
ATOM 804 C C . PRO A 1 101 ? -3.280 -15.507 -4.358 1.00 90.75 101 PRO A C 1
ATOM 806 O O . PRO A 1 101 ? -2.920 -16.606 -4.767 1.00 90.75 101 PRO A O 1
ATOM 809 N N . ASP A 1 102 ? -2.975 -14.374 -4.988 1.00 92.31 102 ASP A N 1
ATOM 810 C CA . ASP A 1 102 ? -2.266 -14.312 -6.267 1.00 92.31 102 ASP A CA 1
ATOM 811 C C . ASP A 1 102 ? -0.741 -14.200 -6.120 1.00 92.31 102 ASP A C 1
ATOM 813 O O . ASP A 1 102 ? -0.009 -14.076 -7.109 1.00 92.31 102 ASP A O 1
ATOM 817 N N . ILE A 1 103 ? -0.230 -14.213 -4.885 1.00 92.94 103 ILE A N 1
ATOM 818 C CA . ILE A 1 103 ? 1.209 -14.218 -4.651 1.00 92.94 103 ILE A CA 1
ATOM 819 C C . ILE A 1 103 ? 1.774 -15.607 -4.996 1.00 92.94 103 ILE A C 1
ATOM 821 O O . ILE A 1 103 ? 1.230 -16.623 -4.559 1.00 92.94 103 ILE A O 1
ATOM 825 N N . PRO A 1 104 ? 2.866 -15.707 -5.778 1.00 93.62 104 PRO A N 1
ATOM 826 C CA . PRO A 1 104 ? 3.464 -17.003 -6.072 1.00 93.62 104 PRO A CA 1
ATOM 827 C C . PRO A 1 104 ? 3.891 -17.714 -4.785 1.00 93.62 104 PRO A C 1
ATOM 829 O O . PRO A 1 104 ? 4.515 -17.098 -3.927 1.00 93.62 104 PRO A O 1
ATOM 832 N N . ALA A 1 105 ? 3.640 -19.021 -4.677 1.00 92.25 105 ALA A N 1
ATOM 833 C CA . ALA A 1 105 ? 3.948 -19.797 -3.469 1.00 92.25 105 ALA A CA 1
ATOM 834 C C . ALA A 1 105 ? 5.440 -19.783 -3.070 1.00 92.25 105 ALA A C 1
ATOM 836 O O . ALA A 1 105 ? 5.777 -20.011 -1.913 1.00 92.25 105 ALA A O 1
ATOM 837 N N . SER A 1 106 ? 6.339 -19.500 -4.019 1.00 93.50 106 SER A N 1
ATOM 838 C CA . SER A 1 106 ? 7.777 -19.352 -3.769 1.00 93.50 106 SER A CA 1
ATOM 839 C C . SER A 1 106 ? 8.163 -18.014 -3.130 1.00 93.50 106 SER A C 1
ATOM 841 O O . SER A 1 106 ? 9.313 -17.840 -2.739 1.00 93.50 106 SER A O 1
ATOM 843 N N . VAL A 1 107 ? 7.256 -17.035 -3.104 1.00 93.06 107 VAL A N 1
ATOM 844 C CA . VAL A 1 107 ? 7.510 -15.693 -2.576 1.00 93.06 107 VAL A CA 1
ATOM 845 C C . VAL A 1 107 ? 7.299 -15.709 -1.074 1.00 93.06 107 VAL A C 1
ATOM 847 O O . VAL A 1 107 ? 6.226 -16.045 -0.578 1.00 93.06 107 VAL A O 1
ATOM 850 N N . THR A 1 108 ? 8.331 -15.306 -0.344 1.00 92.19 108 THR A N 1
ATOM 851 C CA . THR A 1 108 ? 8.270 -15.183 1.110 1.00 92.19 108 THR A CA 1
ATOM 852 C C . THR A 1 108 ? 7.739 -13.815 1.529 1.00 92.19 108 THR A C 1
ATOM 854 O O . THR A 1 108 ? 7.692 -12.858 0.750 1.00 92.19 108 THR A O 1
ATOM 857 N N . TYR A 1 109 ? 7.400 -13.678 2.811 1.00 90.56 109 TYR A N 1
ATOM 858 C CA . TYR A 1 109 ? 7.062 -12.372 3.368 1.00 90.56 109 TYR A CA 1
ATOM 859 C C . TYR A 1 109 ? 8.215 -11.367 3.229 1.00 90.56 109 TYR A C 1
ATOM 861 O O . TYR A 1 109 ? 7.999 -10.190 2.930 1.00 90.56 109 TYR A O 1
ATOM 869 N N . LEU A 1 110 ? 9.456 -11.835 3.393 1.00 90.69 110 LEU A N 1
ATOM 870 C CA . LEU A 1 110 ? 10.646 -11.005 3.234 1.00 90.69 110 LEU A CA 1
ATOM 871 C C . LEU A 1 110 ? 10.761 -10.460 1.804 1.00 90.69 110 LEU A C 1
ATOM 873 O O . LEU A 1 110 ? 11.087 -9.286 1.624 1.00 90.69 110 LEU A O 1
ATOM 877 N N . ASP A 1 111 ? 10.429 -11.268 0.795 1.00 92.56 111 ASP A N 1
ATOM 878 C CA . ASP A 1 111 ? 10.403 -10.833 -0.604 1.00 92.56 111 ASP A CA 1
ATOM 879 C C . ASP A 1 111 ? 9.344 -9.751 -0.851 1.00 92.56 111 ASP A C 1
ATOM 881 O O . ASP A 1 111 ? 9.622 -8.761 -1.541 1.00 92.56 111 ASP A O 1
ATOM 885 N N . LEU A 1 112 ? 8.148 -9.911 -0.267 1.00 92.06 112 LEU A N 1
ATOM 886 C CA . LEU A 1 112 ? 7.076 -8.914 -0.314 1.00 92.06 112 LEU A CA 1
ATOM 887 C C . LEU A 1 112 ? 7.508 -7.599 0.341 1.00 92.06 112 LEU A C 1
ATOM 889 O O . LEU A 1 112 ? 7.422 -6.548 -0.300 1.00 92.06 112 LEU A O 1
ATOM 893 N N . SER A 1 113 ? 8.022 -7.655 1.573 1.00 90.75 113 SER A N 1
ATOM 894 C CA . SER A 1 113 ? 8.501 -6.479 2.310 1.00 90.75 113 SER A CA 1
ATOM 895 C C . SER A 1 113 ? 9.611 -5.769 1.536 1.00 90.75 113 SER A C 1
ATOM 897 O O . SER A 1 113 ? 9.504 -4.577 1.249 1.00 90.75 113 SER A O 1
ATOM 899 N N . ALA A 1 114 ? 10.635 -6.503 1.092 1.00 91.44 114 ALA A N 1
ATOM 900 C CA . ALA A 1 114 ? 11.755 -5.929 0.353 1.00 91.44 114 ALA A CA 1
ATOM 901 C C . ALA A 1 114 ? 11.312 -5.296 -0.976 1.00 91.44 114 ALA A C 1
ATOM 903 O O . ALA A 1 114 ? 11.877 -4.291 -1.417 1.00 91.44 114 ALA A O 1
ATOM 904 N N . LYS A 1 115 ? 10.311 -5.873 -1.653 1.00 93.06 115 LYS A N 1
ATOM 905 C CA . LYS A 1 115 ? 9.743 -5.290 -2.874 1.00 93.06 115 LYS A CA 1
ATOM 906 C C . LYS A 1 115 ? 8.939 -4.027 -2.569 1.00 93.06 115 LYS A C 1
ATOM 908 O O . LYS A 1 115 ? 9.126 -3.028 -3.265 1.00 93.06 115 LYS A O 1
ATOM 913 N N . CYS A 1 116 ? 8.118 -4.037 -1.520 1.00 93.12 116 CYS A N 1
ATOM 914 C CA . CYS A 1 116 ? 7.388 -2.861 -1.047 1.00 93.12 116 CYS A CA 1
ATOM 915 C C . CYS A 1 116 ? 8.343 -1.701 -0.709 1.00 93.12 116 CYS A C 1
ATOM 917 O O . CYS A 1 116 ? 8.115 -0.568 -1.138 1.00 93.12 116 CYS A O 1
ATOM 919 N N . ASP A 1 117 ? 9.467 -1.985 -0.047 1.00 92.44 117 ASP A N 1
ATOM 920 C CA . ASP A 1 117 ? 10.485 -0.984 0.289 1.00 92.44 117 ASP A CA 1
ATOM 921 C C . ASP A 1 117 ? 11.124 -0.367 -0.962 1.00 92.44 117 ASP A C 1
ATOM 923 O O . ASP A 1 117 ? 11.270 0.856 -1.065 1.00 92.44 117 ASP A O 1
ATOM 927 N N . ARG A 1 118 ? 11.454 -1.190 -1.969 1.00 93.94 118 ARG A N 1
ATOM 928 C CA . ARG A 1 118 ? 11.997 -0.697 -3.248 1.00 93.94 118 ARG A CA 1
ATOM 929 C C . ARG A 1 118 ? 11.010 0.207 -3.983 1.00 93.94 118 ARG A C 1
ATOM 931 O O . ARG A 1 118 ? 11.426 1.247 -4.502 1.00 93.94 118 ARG A O 1
ATOM 938 N N . VAL A 1 119 ? 9.726 -0.156 -4.002 1.00 95.12 119 VAL A N 1
ATOM 939 C CA . VAL A 1 119 ? 8.660 0.654 -4.615 1.00 95.12 119 VAL A CA 1
ATOM 940 C C . VAL A 1 119 ? 8.424 1.943 -3.826 1.00 95.12 119 VAL A C 1
ATOM 942 O O . VAL A 1 119 ? 8.288 3.010 -4.421 1.00 95.12 119 VAL A O 1
ATOM 945 N N . THR A 1 120 ? 8.462 1.884 -2.495 1.00 93.88 120 THR A N 1
ATOM 946 C CA . THR A 1 120 ? 8.356 3.063 -1.623 1.00 93.88 120 THR A CA 1
ATOM 947 C C . THR A 1 120 ? 9.510 4.032 -1.860 1.00 93.88 120 THR A C 1
ATOM 949 O O . THR A 1 120 ? 9.288 5.232 -2.029 1.00 93.88 120 THR A O 1
ATOM 952 N N . SER A 1 121 ? 10.738 3.514 -1.956 1.00 94.31 121 SER A N 1
ATOM 953 C CA . SER A 1 121 ? 11.919 4.295 -2.329 1.00 94.31 121 SER A CA 1
ATOM 954 C C . SER A 1 121 ? 11.735 4.952 -3.698 1.00 94.31 121 SER A C 1
ATOM 956 O O . SER A 1 121 ? 11.881 6.165 -3.817 1.00 94.31 121 SER A O 1
ATOM 958 N N . LEU A 1 122 ? 11.355 4.186 -4.726 1.00 95.44 122 LEU A N 1
ATOM 959 C CA . LEU A 1 122 ? 11.085 4.705 -6.070 1.00 95.44 122 LEU A CA 1
ATOM 960 C C . LEU A 1 122 ? 10.055 5.845 -6.052 1.00 95.44 122 LEU A C 1
ATOM 962 O O . LEU A 1 122 ? 10.304 6.915 -6.612 1.00 95.44 122 LEU A O 1
ATOM 966 N N . ARG A 1 123 ? 8.921 5.617 -5.382 1.00 95.38 123 ARG A N 1
ATOM 967 C CA . ARG A 1 123 ? 7.833 6.583 -5.232 1.00 95.38 123 ARG A CA 1
ATOM 968 C C . ARG A 1 123 ? 8.352 7.864 -4.600 1.00 95.38 123 ARG A C 1
ATOM 970 O O . ARG A 1 123 ? 8.208 8.925 -5.193 1.00 95.38 123 ARG A O 1
ATOM 977 N N . ASN A 1 124 ? 8.994 7.780 -3.439 1.00 93.56 124 ASN A N 1
ATOM 978 C CA . ASN A 1 124 ? 9.478 8.968 -2.736 1.00 93.56 124 ASN A CA 1
ATOM 979 C C . ASN A 1 124 ? 10.431 9.787 -3.608 1.00 93.56 124 ASN A C 1
ATOM 981 O O . ASN A 1 124 ? 10.236 10.988 -3.746 1.00 93.56 124 ASN A O 1
ATOM 985 N N . ARG A 1 125 ? 11.371 9.140 -4.301 1.00 94.56 125 ARG A N 1
ATOM 986 C CA . ARG A 1 125 ? 12.302 9.837 -5.198 1.00 94.56 125 ARG A CA 1
ATOM 987 C C . ARG A 1 125 ? 11.589 10.569 -6.335 1.00 94.56 125 ARG A C 1
ATOM 989 O O . ARG A 1 125 ? 11.914 11.717 -6.615 1.00 94.56 125 ARG A O 1
ATOM 996 N N . ILE A 1 126 ? 10.596 9.942 -6.970 1.00 94.38 126 ILE A N 1
ATOM 997 C CA . ILE A 1 126 ? 9.809 10.585 -8.036 1.00 94.38 126 ILE A CA 1
ATOM 998 C C . ILE A 1 126 ? 9.027 11.793 -7.502 1.00 94.38 126 ILE A C 1
ATOM 1000 O O . ILE A 1 126 ? 9.029 12.841 -8.144 1.00 94.38 126 ILE A O 1
ATOM 1004 N N . PHE A 1 127 ? 8.395 11.666 -6.333 1.00 90.31 127 PHE A N 1
ATOM 1005 C CA . PHE A 1 127 ? 7.614 12.743 -5.712 1.00 90.31 127 PHE A CA 1
ATOM 1006 C C . PHE A 1 127 ? 8.479 13.885 -5.159 1.00 90.31 127 PHE A C 1
ATOM 1008 O O . PHE A 1 127 ? 8.035 15.026 -5.149 1.00 90.31 127 PHE A O 1
ATOM 1015 N N . HIS A 1 128 ? 9.716 13.602 -4.750 1.00 91.50 128 HIS A N 1
ATOM 1016 C CA . HIS A 1 128 ? 10.700 14.613 -4.354 1.00 91.50 128 HIS A CA 1
ATOM 1017 C C . HIS A 1 128 ? 11.509 15.163 -5.539 1.00 91.50 128 HIS A C 1
ATOM 1019 O O . HIS A 1 128 ? 12.478 15.888 -5.336 1.00 91.50 128 HIS A O 1
ATOM 1025 N N . HIS A 1 129 ? 11.125 14.829 -6.776 1.00 90.50 129 HIS A N 1
ATOM 1026 C CA . HIS A 1 129 ? 11.818 15.240 -8.000 1.00 90.50 129 HIS A CA 1
ATOM 1027 C C . HIS A 1 129 ? 13.317 14.892 -8.014 1.00 90.50 129 HIS A C 1
ATOM 1029 O O . HIS A 1 129 ? 14.124 15.560 -8.662 1.00 90.50 129 HIS A O 1
ATOM 1035 N N . GLU A 1 130 ? 13.697 13.807 -7.340 1.00 90.00 130 GLU A N 1
ATOM 1036 C CA . GLU A 1 130 ? 15.081 13.367 -7.276 1.00 90.00 130 GLU A CA 1
ATOM 1037 C C . GLU A 1 130 ? 15.576 12.761 -8.603 1.00 90.00 130 GLU A C 1
ATOM 1039 O O . GLU A 1 130 ? 14.802 12.205 -9.398 1.00 90.00 130 GLU A O 1
ATOM 1044 N N . PRO A 1 131 ? 16.900 12.767 -8.846 1.00 86.81 131 PRO A N 1
ATOM 1045 C CA . PRO A 1 131 ? 17.448 12.237 -10.085 1.00 86.81 131 PRO A CA 1
ATOM 1046 C C . PRO A 1 131 ? 17.365 10.706 -10.216 1.00 86.81 131 PRO A C 1
ATOM 1048 O O . PRO A 1 131 ? 17.903 9.948 -9.411 1.00 86.81 131 PRO A O 1
ATOM 1051 N N . MET A 1 132 ? 16.794 10.225 -11.321 1.00 86.62 132 MET A N 1
ATOM 1052 C CA . MET A 1 132 ? 16.585 8.790 -11.589 1.00 86.62 132 MET A CA 1
ATOM 1053 C C . MET A 1 132 ? 17.749 8.092 -12.321 1.00 86.62 132 MET A C 1
ATOM 1055 O O . MET A 1 132 ? 17.656 6.912 -12.645 1.00 86.62 132 MET A O 1
ATOM 1059 N N . PHE A 1 133 ? 18.849 8.792 -12.621 1.00 81.75 133 PHE A N 1
ATOM 1060 C CA . PHE A 1 133 ? 19.882 8.288 -13.540 1.00 81.75 133 PHE A CA 1
ATOM 1061 C C . PHE A 1 133 ? 20.725 7.120 -13.003 1.00 81.75 133 PHE A C 1
ATOM 1063 O O . PHE A 1 133 ? 21.188 6.323 -13.808 1.00 81.75 133 PHE A O 1
ATOM 1070 N N . LYS A 1 134 ? 20.882 6.975 -11.678 1.00 85.62 134 LYS A N 1
ATOM 1071 C CA . LYS A 1 134 ? 21.590 5.833 -11.059 1.00 85.62 134 LYS A CA 1
ATOM 1072 C C . LYS A 1 134 ? 20.691 4.618 -10.789 1.00 85.62 134 LYS A C 1
ATOM 1074 O O . LYS A 1 134 ? 21.157 3.631 -10.232 1.00 85.62 134 LYS A O 1
ATOM 1079 N N . ARG A 1 135 ? 19.391 4.694 -11.098 1.00 90.44 135 ARG A N 1
ATOM 1080 C CA . ARG A 1 135 ? 18.455 3.594 -10.831 1.00 90.44 135 ARG A CA 1
ATOM 1081 C C . ARG A 1 135 ? 18.369 2.643 -12.011 1.00 90.44 135 ARG A C 1
ATOM 1083 O O . ARG A 1 135 ? 18.395 3.057 -13.169 1.00 90.44 135 ARG A O 1
ATOM 1090 N N . ASN A 1 136 ? 18.168 1.368 -11.703 1.00 93.00 136 ASN A N 1
ATOM 1091 C CA . ASN A 1 136 ? 17.786 0.384 -12.699 1.00 93.00 136 ASN A CA 1
ATOM 1092 C C . ASN A 1 136 ? 16.279 0.514 -12.983 1.00 93.00 136 ASN A C 1
ATOM 1094 O O . ASN A 1 136 ? 15.453 -0.109 -12.322 1.00 93.00 136 ASN A O 1
ATOM 1098 N N . ILE A 1 137 ? 15.938 1.337 -13.977 1.00 93.12 137 ILE A N 1
ATOM 1099 C CA . ILE A 1 137 ? 14.550 1.650 -14.356 1.00 93.12 137 ILE A CA 1
ATOM 1100 C C . ILE A 1 137 ? 13.767 0.404 -14.779 1.00 93.12 137 ILE A C 1
ATOM 1102 O O . ILE A 1 137 ? 12.589 0.275 -14.452 1.00 93.12 137 ILE A O 1
ATOM 1106 N N . THR A 1 138 ? 14.416 -0.528 -15.477 1.00 94.00 138 THR A N 1
ATOM 1107 C CA . THR A 1 138 ? 13.800 -1.801 -15.870 1.00 94.00 138 THR A CA 1
ATOM 1108 C C . THR A 1 138 ? 13.427 -2.620 -14.638 1.00 94.00 138 THR A C 1
ATOM 1110 O O . THR A 1 138 ? 12.310 -3.128 -14.547 1.00 94.00 138 THR A O 1
ATOM 1113 N N . LYS A 1 139 ? 14.334 -2.696 -13.654 1.00 94.69 139 LYS A N 1
ATOM 1114 C CA . LYS A 1 139 ? 14.068 -3.368 -12.382 1.00 94.69 139 LYS A CA 1
ATOM 1115 C C . LYS A 1 139 ? 12.950 -2.676 -11.613 1.00 94.69 139 LYS A C 1
ATOM 1117 O O . LYS A 1 139 ? 12.030 -3.363 -11.190 1.00 94.69 139 LYS A O 1
ATOM 1122 N N . ASP A 1 140 ? 12.981 -1.352 -11.506 1.00 96.06 140 ASP A N 1
ATOM 1123 C CA . ASP A 1 140 ? 11.935 -0.555 -10.855 1.00 96.06 140 ASP A CA 1
ATOM 1124 C C . ASP A 1 140 ? 10.554 -0.814 -11.461 1.00 96.06 140 ASP A C 1
ATOM 1126 O O . ASP A 1 140 ? 9.587 -1.059 -10.740 1.00 96.06 140 ASP A O 1
ATOM 1130 N N . TYR A 1 141 ? 10.468 -0.818 -12.792 1.00 96.50 141 TYR A N 1
ATOM 1131 C CA . TYR A 1 141 ? 9.248 -1.160 -13.514 1.00 96.50 141 TYR A CA 1
ATOM 1132 C C . TYR A 1 141 ? 8.783 -2.584 -13.194 1.00 96.50 141 TYR A C 1
ATOM 1134 O O . TYR A 1 141 ? 7.635 -2.775 -12.795 1.00 96.50 141 TYR A O 1
ATOM 1142 N N . SER A 1 142 ? 9.675 -3.572 -13.318 1.00 96.06 142 SER A N 1
ATOM 1143 C CA . SER A 1 142 ? 9.342 -4.981 -13.078 1.00 96.06 142 SER A CA 1
ATOM 1144 C C . SER A 1 142 ? 8.944 -5.262 -11.625 1.00 96.06 142 SER A C 1
ATOM 1146 O O . SER A 1 142 ? 7.976 -5.976 -11.389 1.00 96.06 142 SER A O 1
ATOM 1148 N N . ASP A 1 143 ? 9.637 -4.665 -10.648 1.00 96.50 143 ASP A N 1
ATOM 1149 C CA . ASP A 1 143 ? 9.330 -4.803 -9.225 1.00 96.50 143 ASP A CA 1
ATOM 1150 C C . ASP A 1 143 ? 7.973 -4.172 -8.909 1.00 96.50 143 ASP A C 1
ATOM 1152 O O . ASP A 1 143 ? 7.162 -4.794 -8.230 1.00 96.50 143 ASP A O 1
ATOM 1156 N N . THR A 1 144 ? 7.693 -2.979 -9.439 1.00 97.25 144 THR A N 1
ATOM 1157 C CA . THR A 1 144 ? 6.413 -2.306 -9.191 1.00 97.25 144 THR A CA 1
ATOM 1158 C C . THR A 1 144 ? 5.250 -3.057 -9.841 1.00 97.25 144 THR A C 1
ATOM 1160 O O . THR A 1 144 ? 4.236 -3.291 -9.193 1.00 97.25 144 THR A O 1
ATOM 1163 N N . LEU A 1 145 ? 5.396 -3.506 -11.093 1.00 97.56 145 LEU A N 1
ATOM 1164 C CA . LEU A 1 145 ? 4.348 -4.270 -11.774 1.00 97.56 145 LEU A CA 1
ATOM 1165 C C . LEU A 1 145 ? 4.117 -5.645 -11.128 1.00 97.56 145 LEU A C 1
ATOM 1167 O O . LEU A 1 145 ? 2.971 -6.077 -11.016 1.00 97.56 145 LEU A O 1
ATOM 1171 N N . ALA A 1 146 ? 5.178 -6.315 -10.670 1.00 96.44 146 ALA A N 1
ATOM 1172 C CA . ALA A 1 146 ? 5.057 -7.561 -9.917 1.00 96.44 146 ALA A CA 1
ATOM 1173 C C . ALA A 1 146 ? 4.296 -7.346 -8.603 1.00 96.44 146 ALA A C 1
ATOM 1175 O O . ALA A 1 146 ? 3.404 -8.127 -8.298 1.00 96.44 146 ALA A O 1
ATOM 1176 N N . LEU A 1 147 ? 4.588 -6.265 -7.869 1.00 96.06 147 LEU A N 1
ATOM 1177 C CA . LEU A 1 147 ? 3.855 -5.934 -6.646 1.00 96.06 147 LEU A CA 1
ATOM 1178 C C . LEU A 1 147 ? 2.364 -5.707 -6.927 1.00 96.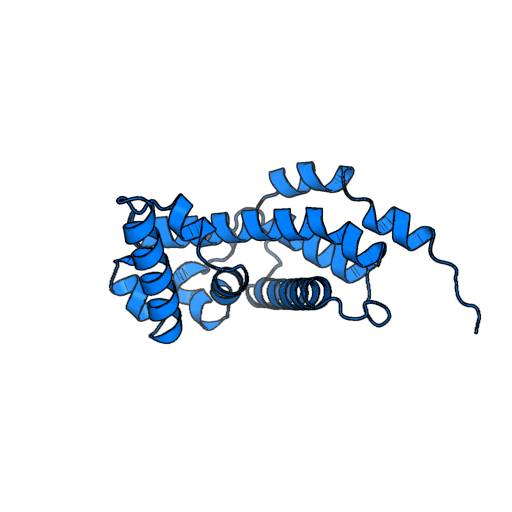06 147 LEU A C 1
ATOM 1180 O O . LEU A 1 147 ? 1.532 -6.257 -6.218 1.00 96.06 147 LEU A O 1
ATOM 1184 N N . VAL A 1 148 ? 2.016 -4.959 -7.982 1.00 97.12 148 VAL A N 1
ATOM 1185 C CA . VAL A 1 148 ? 0.607 -4.806 -8.392 1.00 97.12 148 VAL A CA 1
ATOM 1186 C C . VAL A 1 148 ? -0.011 -6.164 -8.710 1.00 97.12 148 VAL A C 1
ATOM 1188 O O . VAL A 1 148 ? -1.113 -6.430 -8.259 1.00 97.12 148 VAL A O 1
ATOM 1191 N N . SER A 1 149 ? 0.707 -7.038 -9.417 1.00 96.62 149 SER A N 1
ATOM 1192 C CA . SER A 1 149 ? 0.202 -8.367 -9.791 1.00 96.62 149 SER A CA 1
ATOM 1193 C C . SER A 1 149 ? -0.056 -9.263 -8.577 1.00 96.62 149 SER A C 1
ATOM 1195 O O . SER A 1 149 ? -1.022 -10.009 -8.584 1.00 96.62 149 SER A O 1
ATOM 1197 N N . TRP A 1 150 ? 0.770 -9.168 -7.529 1.00 95.06 150 TRP A N 1
ATOM 1198 C CA . TRP A 1 150 ? 0.577 -9.914 -6.278 1.00 95.06 150 TRP A CA 1
ATOM 1199 C C . TRP A 1 150 ? -0.602 -9.400 -5.446 1.00 95.06 150 TRP A C 1
ATOM 1201 O O . TRP A 1 150 ? -1.185 -10.154 -4.677 1.00 95.06 150 TRP A O 1
ATOM 1211 N N . LEU A 1 151 ? -0.924 -8.108 -5.563 1.00 94.06 151 LEU A N 1
ATOM 1212 C CA . LEU A 1 151 ? -1.997 -7.464 -4.801 1.00 94.06 151 LEU A CA 1
ATOM 1213 C C . LEU A 1 151 ? -3.340 -7.467 -5.546 1.00 94.06 151 LEU A C 1
ATOM 1215 O O . LEU A 1 151 ? -4.390 -7.447 -4.912 1.00 94.06 151 LEU A O 1
ATOM 1219 N N . SER A 1 152 ? -3.307 -7.408 -6.879 1.00 95.94 152 SER A N 1
ATOM 1220 C CA . SER A 1 152 ? -4.472 -7.406 -7.764 1.00 95.94 152 SER A CA 1
ATOM 1221 C C . SER A 1 152 ? -4.047 -7.705 -9.215 1.00 95.94 152 SER A C 1
ATOM 1223 O O . SER A 1 152 ? -3.618 -6.796 -9.944 1.00 95.94 152 SER A O 1
ATOM 1225 N N . PRO A 1 153 ? -4.188 -8.960 -9.677 1.00 95.94 153 PRO A N 1
ATOM 1226 C CA . PRO A 1 153 ? -3.923 -9.335 -11.066 1.00 95.94 153 PRO A CA 1
ATOM 1227 C C . PRO A 1 153 ? -4.754 -8.535 -12.068 1.00 95.94 153 PRO A C 1
ATOM 1229 O O . PRO A 1 153 ? -4.225 -8.098 -13.089 1.00 95.94 153 PRO A O 1
ATOM 1232 N N . ASP A 1 154 ? -6.021 -8.266 -11.752 1.00 96.62 154 ASP A N 1
ATOM 1233 C CA . ASP A 1 154 ? -6.918 -7.485 -12.609 1.00 96.62 154 ASP A CA 1
ATOM 1234 C C . ASP A 1 154 ? -6.394 -6.065 -12.835 1.00 96.62 154 ASP A C 1
ATOM 1236 O O . ASP A 1 154 ? -6.335 -5.581 -13.970 1.00 96.62 154 ASP A O 1
ATOM 1240 N N . ALA A 1 155 ? -5.930 -5.402 -11.770 1.00 97.12 155 ALA A N 1
ATOM 1241 C CA . ALA A 1 155 ? -5.322 -4.083 -11.885 1.00 97.12 155 ALA A CA 1
ATOM 1242 C C . ALA A 1 155 ? -4.026 -4.132 -12.706 1.00 97.12 155 ALA A C 1
ATOM 1244 O O . ALA A 1 155 ? -3.776 -3.227 -13.506 1.00 97.12 155 ALA A O 1
ATOM 1245 N N . ALA A 1 156 ? -3.219 -5.189 -12.553 1.00 97.38 156 ALA A N 1
ATOM 1246 C CA . ALA A 1 156 ? -2.003 -5.385 -13.338 1.00 97.38 156 ALA A CA 1
ATOM 1247 C C . ALA A 1 156 ? -2.308 -5.569 -14.834 1.00 97.38 156 ALA A C 1
ATOM 1249 O O . ALA A 1 156 ? -1.683 -4.910 -15.671 1.00 97.38 156 ALA A O 1
ATOM 1250 N N . LEU A 1 157 ? -3.287 -6.414 -15.173 1.00 97.06 157 LEU A N 1
ATOM 1251 C CA . LEU A 1 157 ? -3.755 -6.638 -16.543 1.00 97.06 157 LEU A CA 1
ATOM 1252 C C . LEU A 1 157 ? -4.296 -5.351 -17.164 1.00 97.06 157 LEU A C 1
ATOM 1254 O O . LEU A 1 157 ? -3.988 -5.040 -18.316 1.00 97.06 157 LEU A O 1
ATOM 1258 N N . TRP A 1 158 ? -5.042 -4.564 -16.390 1.00 97.44 158 TRP A N 1
ATOM 1259 C CA . TRP A 1 158 ? -5.585 -3.294 -16.847 1.00 97.44 158 TRP A CA 1
ATOM 1260 C C . TRP A 1 158 ? -4.500 -2.231 -17.070 1.00 97.44 158 TRP A C 1
ATOM 1262 O O . TRP A 1 158 ? -4.496 -1.560 -18.107 1.00 97.44 158 TRP A O 1
ATOM 1272 N N . ILE A 1 159 ? -3.552 -2.062 -16.141 1.00 97.50 159 ILE A N 1
ATOM 1273 C CA . ILE A 1 159 ? -2.563 -0.980 -16.243 1.00 97.50 159 ILE A CA 1
ATOM 1274 C C . ILE A 1 159 ? -1.451 -1.297 -17.247 1.00 97.50 159 ILE A C 1
ATOM 1276 O O . ILE A 1 159 ? -1.031 -0.404 -17.980 1.00 97.50 159 ILE A O 1
ATOM 1280 N N . LYS A 1 160 ? -0.989 -2.553 -17.335 1.00 96.19 160 LYS A N 1
ATOM 1281 C CA . LYS A 1 160 ? 0.178 -2.959 -18.141 1.00 96.19 160 LYS A CA 1
ATOM 1282 C C . LYS A 1 160 ? 0.178 -2.434 -19.589 1.00 96.19 160 LYS A C 1
ATOM 1284 O O . LYS A 1 160 ? 1.187 -1.829 -19.956 1.00 96.19 160 LYS A O 1
ATOM 1289 N N . PRO A 1 161 ? -0.887 -2.586 -20.406 1.00 96.06 161 PRO A N 1
ATOM 1290 C CA . PRO A 1 161 ? -0.887 -2.101 -21.793 1.00 96.06 161 PRO A CA 1
ATOM 1291 C C . PRO A 1 161 ? -0.878 -0.568 -21.916 1.00 96.06 161 PRO A C 1
ATOM 1293 O O . PRO A 1 161 ? -0.564 -0.038 -22.978 1.00 96.06 161 PRO A O 1
ATOM 1296 N N . ARG A 1 162 ? -1.196 0.162 -20.840 1.00 95.06 162 ARG A N 1
ATOM 1297 C CA . ARG A 1 162 ? -1.236 1.634 -20.809 1.00 95.06 162 ARG A CA 1
ATOM 1298 C C . ARG A 1 162 ? 0.116 2.251 -20.429 1.00 95.06 162 ARG A C 1
ATOM 1300 O O . ARG A 1 162 ? 0.291 3.463 -20.529 1.00 95.06 162 ARG A O 1
ATOM 1307 N N . LEU A 1 163 ? 1.086 1.441 -19.997 1.00 94.75 163 LEU A N 1
ATOM 1308 C CA . LEU A 1 163 ? 2.387 1.915 -19.527 1.00 94.75 163 LEU A CA 1
ATOM 1309 C C . LEU A 1 163 ? 3.366 2.127 -20.683 1.00 94.75 163 LEU A C 1
ATOM 1311 O O . LEU A 1 163 ? 3.642 1.226 -21.466 1.00 94.75 163 LEU A O 1
ATOM 1315 N N . GLN A 1 164 ? 3.978 3.311 -20.722 1.00 92.12 164 GLN A N 1
ATOM 1316 C CA . GLN A 1 164 ? 4.947 3.702 -21.757 1.00 92.12 164 GLN A CA 1
ATOM 1317 C C . GLN A 1 164 ? 6.405 3.692 -21.260 1.00 92.12 164 GLN A C 1
ATOM 1319 O O . GLN A 1 164 ? 7.315 4.098 -21.981 1.00 92.12 164 GLN A O 1
ATOM 1324 N N . ILE A 1 165 ? 6.655 3.218 -20.033 1.00 91.00 165 ILE A N 1
ATOM 1325 C CA . ILE A 1 165 ? 7.962 3.306 -19.352 1.00 91.00 165 ILE A CA 1
ATOM 1326 C C . ILE A 1 165 ? 9.075 2.649 -20.185 1.00 91.00 165 ILE A C 1
ATOM 1328 O O . ILE A 1 165 ? 10.108 3.270 -20.439 1.00 91.00 165 ILE A O 1
ATOM 1332 N N . MET A 1 166 ? 8.847 1.425 -20.673 1.00 88.50 166 MET A N 1
ATOM 1333 C CA . MET A 1 166 ? 9.838 0.685 -21.466 1.00 88.50 166 MET A CA 1
ATOM 1334 C C . MET A 1 166 ? 10.029 1.263 -22.875 1.00 88.50 166 MET A C 1
ATOM 1336 O O . MET A 1 166 ? 11.129 1.207 -23.423 1.00 88.50 166 MET A O 1
ATOM 1340 N N . ALA A 1 167 ? 8.986 1.849 -23.469 1.00 88.81 167 ALA A N 1
ATOM 1341 C CA . ALA A 1 167 ? 9.100 2.549 -24.747 1.00 88.81 167 ALA A CA 1
ATOM 1342 C C . ALA A 1 167 ? 9.957 3.818 -24.605 1.00 88.81 167 ALA A C 1
ATOM 1344 O O . ALA A 1 167 ? 10.894 4.016 -25.374 1.00 88.81 167 ALA A O 1
ATOM 1345 N N . ILE A 1 168 ? 9.704 4.614 -23.563 1.00 88.06 168 ILE A N 1
ATOM 1346 C CA . ILE A 1 168 ? 10.466 5.831 -23.251 1.00 88.06 168 ILE A CA 1
ATOM 1347 C C . ILE A 1 168 ? 11.928 5.503 -22.935 1.00 88.06 168 ILE A C 1
ATOM 1349 O O . ILE A 1 168 ? 12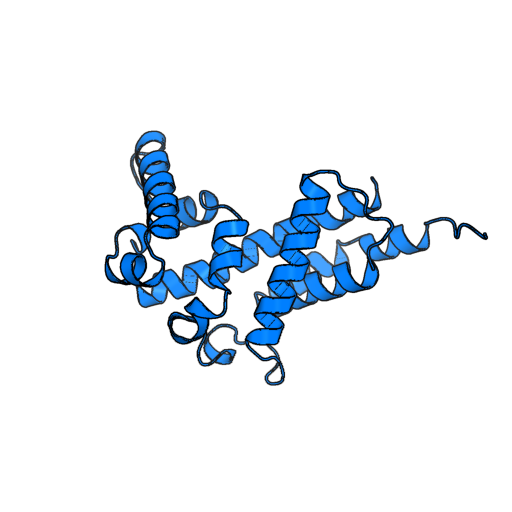.824 6.232 -23.357 1.00 88.06 168 ILE A O 1
ATOM 1353 N N . LEU A 1 169 ? 12.192 4.402 -22.224 1.00 86.00 169 LEU A N 1
ATOM 1354 C CA . LEU A 1 169 ? 13.557 3.995 -21.891 1.00 86.00 169 LEU A CA 1
ATOM 1355 C C . LEU A 1 169 ? 14.384 3.656 -23.143 1.00 86.00 169 LEU A C 1
ATOM 1357 O O . LEU A 1 169 ? 15.554 4.025 -23.208 1.00 86.00 169 LEU A O 1
ATOM 1361 N N . ARG A 1 170 ? 13.773 3.015 -24.151 1.00 85.19 170 ARG A N 1
ATOM 1362 C CA . ARG A 1 170 ? 14.432 2.677 -25.429 1.00 85.19 170 ARG A CA 1
ATOM 1363 C C . ARG A 1 170 ? 14.787 3.898 -26.279 1.00 85.19 170 ARG A C 1
ATOM 1365 O O . ARG A 1 170 ? 15.724 3.828 -27.061 1.00 85.19 170 ARG A O 1
ATOM 1372 N N . GLN A 1 171 ? 14.067 5.006 -26.115 1.00 82.31 171 GLN A N 1
ATOM 1373 C CA . GLN A 1 171 ? 14.312 6.260 -26.839 1.00 82.31 171 GLN A CA 1
ATOM 1374 C C . GLN A 1 171 ? 15.414 7.121 -26.204 1.00 82.31 171 GLN A C 1
ATOM 1376 O O . GLN A 1 171 ? 15.725 8.199 -26.707 1.00 82.31 171 GLN A O 1
ATOM 1381 N N . ARG A 1 172 ? 15.985 6.699 -25.069 1.00 71.06 172 ARG A N 1
ATOM 1382 C CA . ARG A 1 172 ? 17.023 7.470 -24.387 1.00 71.06 172 ARG A CA 1
ATOM 1383 C C . ARG A 1 172 ? 18.340 7.353 -25.172 1.00 71.06 172 ARG A C 1
ATOM 1385 O O . ARG A 1 172 ? 18.770 6.225 -25.418 1.00 71.06 172 ARG A O 1
ATOM 1392 N N . PRO A 1 173 ? 19.0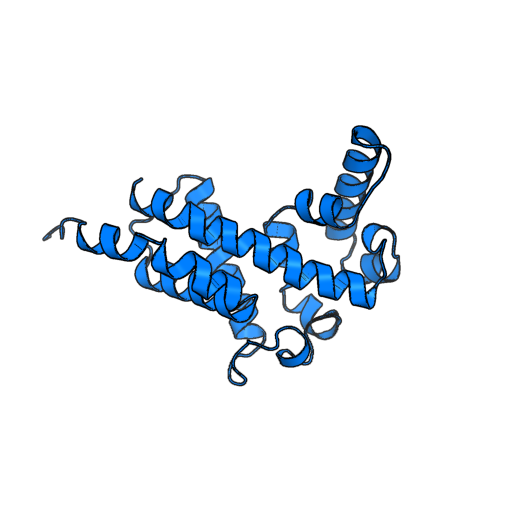01 8.471 -25.531 1.00 60.75 173 PRO A N 1
ATOM 1393 C CA . PRO A 1 173 ? 20.304 8.417 -26.180 1.00 60.75 173 PRO A CA 1
ATOM 1394 C C . PRO A 1 173 ? 21.272 7.616 -25.310 1.00 60.75 173 PRO A C 1
ATOM 1396 O O . PRO A 1 173 ? 21.391 7.875 -24.107 1.00 60.75 173 PRO A O 1
ATOM 1399 N N . ARG A 1 174 ? 21.950 6.630 -25.902 1.00 56.91 174 ARG A N 1
ATOM 1400 C CA . ARG A 1 174 ? 23.105 6.004 -25.260 1.00 56.91 174 ARG A CA 1
ATOM 1401 C C . ARG A 1 174 ? 24.197 7.068 -25.237 1.00 56.91 174 ARG A C 1
ATOM 1403 O O . ARG A 1 174 ? 24.771 7.361 -26.283 1.00 56.91 174 ARG A O 1
ATOM 1410 N N . HIS A 1 175 ? 24.439 7.680 -24.079 1.00 51.16 175 HIS A N 1
ATOM 1411 C CA . HIS A 1 175 ? 25.670 8.436 -23.881 1.00 51.16 175 HIS A CA 1
ATOM 1412 C C . HIS A 1 175 ? 26.817 7.438 -24.043 1.00 51.16 175 HIS A C 1
ATOM 1414 O O . HIS A 1 175 ? 27.029 6.595 -23.174 1.00 51.16 175 HIS A O 1
ATOM 1420 N N . HIS A 1 176 ? 27.467 7.477 -25.204 1.00 41.66 176 HIS A N 1
ATOM 1421 C CA . HIS A 1 176 ? 28.784 6.889 -25.371 1.00 41.66 176 HIS A CA 1
ATOM 1422 C C . HIS A 1 176 ? 29.725 7.782 -24.562 1.00 41.66 176 HIS A C 1
ATOM 1424 O O . HIS A 1 176 ? 29.632 9.009 -24.653 1.00 41.66 176 HIS A O 1
ATOM 1430 N N . SER A 1 177 ? 30.474 7.147 -23.662 1.00 38.09 177 SER A N 1
ATOM 1431 C CA . SER A 1 177 ? 31.539 7.774 -22.878 1.00 38.09 177 SER A CA 1
ATOM 1432 C C . SER A 1 177 ? 32.644 8.301 -23.779 1.00 38.09 177 SER A C 1
ATOM 1434 O O . SER A 1 177 ? 32.842 7.693 -24.855 1.00 38.09 177 SER A O 1
#

Radius of gyration: 17.75 Å; chains: 1; bounding box: 51×37×48 Å

Secondary structure (DSSP, 8-state):
-HHHHHTHHHHHHHHHHHHHHHHHHHHHHH-TTGGG-HHHHHHHHHHHHHHHHHHHHHHHHHHSS--HHHHHHHS-HHHHHHTTSGGGIIIIISSHHHH-TTS-TT--HHHHHHHHHHHHHHHHHHHTT---TTS-HHHHHHHHHHHHHHH-HHHHHHHGGG--HHHHHHTS-----